Protein AF-A0A8T3P9P6-F1 (afdb_monomer_lite)

Foldseek 3Di:
DDDDDPVVVVVCVCVLLVQDDDQFDPDPVSLVVNQVSVVHADADPVPPPDGPSVVSNVND

Structure (mmCIF, N/CA/C/O backbone):
data_AF-A0A8T3P9P6-F1
#
_entry.id   AF-A0A8T3P9P6-F1
#
loop_
_atom_site.group_PDB
_atom_site.id
_atom_site.type_symbol
_atom_site.label_atom_id
_atom_site.label_alt_id
_atom_site.label_comp_id
_atom_site.label_asym_id
_atom_site.label_entity_id
_atom_site.label_seq_id
_atom_site.pdbx_PDB_ins_code
_atom_site.Cartn_x
_atom_site.Cartn_y
_atom_site.Cartn_z
_atom_site.occupancy
_atom_site.B_iso_or_equiv
_atom_site.auth_seq_id
_atom_site.auth_comp_id
_atom_site.auth_asym_id
_atom_site.auth_atom_id
_atom_site.pdbx_PDB_model_num
ATOM 1 N N . MET A 1 1 ? -21.225 15.815 13.369 1.00 72.56 1 MET A N 1
ATOM 2 C CA . MET A 1 1 ? -20.143 14.822 13.183 1.00 72.56 1 MET A CA 1
ATOM 3 C C . MET A 1 1 ? -20.803 13.456 13.085 1.00 72.56 1 MET A C 1
ATOM 5 O O . MET A 1 1 ? -21.613 13.156 13.951 1.00 72.56 1 MET A O 1
ATOM 9 N N . ALA A 1 2 ? -20.580 12.688 12.017 1.00 84.81 2 ALA A N 1
ATOM 10 C CA . ALA A 1 2 ? -21.206 11.370 11.894 1.00 84.81 2 ALA A CA 1
ATOM 11 C C . ALA A 1 2 ? -20.477 10.358 12.793 1.00 84.81 2 ALA A C 1
ATOM 13 O O . ALA A 1 2 ? -19.257 10.231 12.701 1.00 84.81 2 ALA A O 1
ATOM 14 N N . THR A 1 3 ? -21.210 9.643 13.648 1.00 95.19 3 THR A N 1
ATOM 15 C CA . THR A 1 3 ? -20.657 8.548 14.459 1.00 95.19 3 THR A CA 1
ATOM 16 C C . THR A 1 3 ? -20.704 7.253 13.655 1.00 95.19 3 THR A C 1
ATOM 18 O O . THR A 1 3 ? -21.746 6.900 13.106 1.00 95.19 3 THR A O 1
ATOM 21 N N . ILE A 1 4 ? -19.582 6.535 13.593 1.00 97.06 4 ILE A N 1
ATOM 22 C CA . ILE A 1 4 ? -19.467 5.243 12.907 1.00 97.06 4 ILE A CA 1
ATOM 23 C C . ILE A 1 4 ? -19.031 4.152 13.886 1.00 97.06 4 ILE A C 1
ATOM 25 O O . ILE A 1 4 ? -18.274 4.400 14.822 1.00 97.06 4 ILE A O 1
ATOM 29 N N . SER A 1 5 ? -19.482 2.923 13.651 1.00 97.88 5 SER A N 1
ATOM 30 C CA . SER A 1 5 ? -18.995 1.744 14.374 1.00 97.88 5 SER A CA 1
ATOM 31 C C . SER A 1 5 ? -17.540 1.421 14.015 1.00 97.88 5 SER A C 1
ATOM 33 O O . SER A 1 5 ? -17.061 1.741 12.923 1.00 97.88 5 SER A O 1
ATOM 35 N N . ILE A 1 6 ? -16.856 0.671 14.884 1.00 97.94 6 ILE A N 1
ATOM 36 C CA . ILE A 1 6 ? -15.500 0.151 14.625 1.00 97.94 6 ILE A CA 1
ATOM 37 C C . ILE A 1 6 ? -15.453 -0.667 13.324 1.00 97.94 6 ILE A C 1
ATOM 39 O O . ILE A 1 6 ? -14.495 -0.574 12.556 1.00 97.94 6 ILE A O 1
ATOM 43 N N . ALA A 1 7 ? -16.500 -1.444 13.033 1.00 98.12 7 ALA A N 1
ATOM 44 C CA . ALA A 1 7 ? -16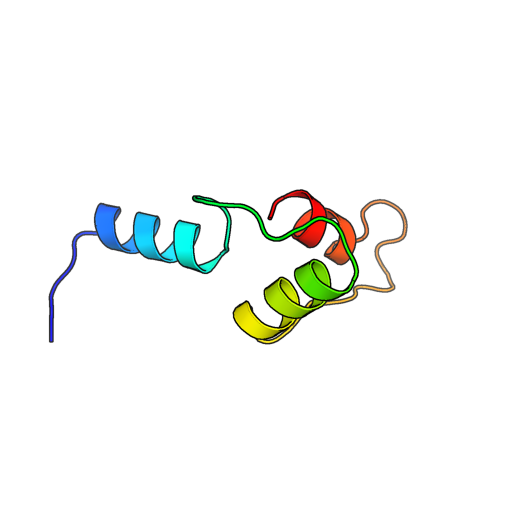.579 -2.231 11.805 1.00 98.12 7 ALA A CA 1
ATOM 45 C C . ALA A 1 7 ? -16.638 -1.344 10.548 1.00 98.12 7 ALA A C 1
ATOM 47 O O . ALA A 1 7 ? -15.996 -1.649 9.542 1.00 98.12 7 ALA A O 1
ATOM 48 N N . GLN A 1 8 ? -17.378 -0.233 10.601 1.00 97.81 8 GLN A N 1
ATOM 49 C CA . GLN A 1 8 ? -17.412 0.751 9.516 1.00 97.81 8 GLN A CA 1
ATOM 50 C C . GLN A 1 8 ? -16.065 1.462 9.374 1.00 97.81 8 GLN A C 1
ATOM 52 O O . GLN A 1 8 ? -15.557 1.548 8.258 1.00 97.81 8 GLN A O 1
ATOM 57 N N . ALA A 1 9 ? -15.453 1.884 10.483 1.00 97.69 9 ALA A N 1
ATOM 58 C CA . ALA A 1 9 ? -14.129 2.502 10.477 1.00 97.69 9 ALA A CA 1
ATOM 59 C C . ALA A 1 9 ? -13.075 1.581 9.838 1.00 97.69 9 ALA A C 1
ATOM 61 O O . ALA A 1 9 ? -12.324 2.012 8.966 1.00 97.69 9 ALA A O 1
ATOM 62 N N . ARG A 1 10 ? -13.079 0.283 10.176 1.00 97.75 10 ARG A N 1
ATOM 63 C CA . ARG A 1 10 ? -12.187 -0.712 9.560 1.00 97.75 10 ARG A CA 1
ATOM 64 C C . ARG A 1 10 ? -12.411 -0.834 8.055 1.00 97.75 10 ARG A C 1
ATOM 66 O O . ARG A 1 10 ? -11.444 -0.865 7.303 1.00 97.75 10 ARG A O 1
ATOM 73 N N . ARG A 1 11 ? -13.668 -0.886 7.599 1.00 97.38 11 ARG A N 1
ATOM 74 C CA . ARG A 1 11 ? -13.975 -0.933 6.158 1.00 97.38 11 ARG A CA 1
ATOM 75 C C . ARG A 1 11 ? -13.460 0.303 5.429 1.00 97.38 11 ARG A C 1
ATOM 77 O O . ARG A 1 11 ? -12.919 0.167 4.335 1.00 97.38 11 ARG A O 1
ATOM 84 N N . LEU A 1 12 ? -13.602 1.483 6.032 1.00 96.50 12 LEU A N 1
ATOM 85 C CA . LEU A 1 12 ? -13.059 2.722 5.477 1.00 96.50 12 LEU A CA 1
ATOM 86 C C . LEU A 1 12 ? -11.532 2.678 5.412 1.00 96.50 12 LEU A C 1
ATOM 88 O O . LEU A 1 12 ? -10.980 3.003 4.369 1.00 96.50 12 LEU A O 1
ATOM 92 N N . ALA A 1 13 ? -10.860 2.203 6.462 1.00 97.12 13 ALA A N 1
ATOM 93 C CA . ALA A 1 13 ? -9.404 2.071 6.479 1.00 97.12 13 ALA A CA 1
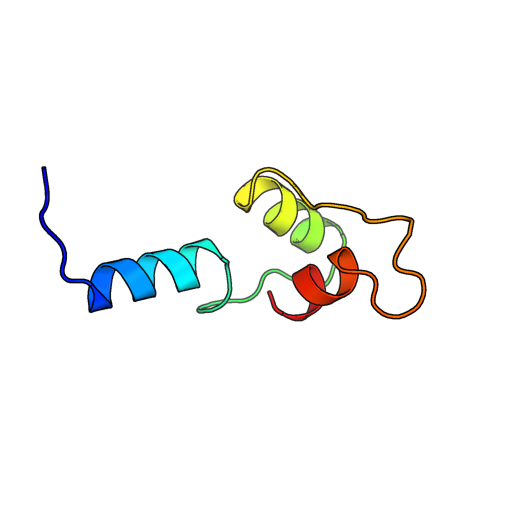ATOM 94 C C . ALA A 1 13 ? -8.890 1.097 5.402 1.00 97.12 13 ALA A C 1
ATOM 96 O O . ALA A 1 13 ? -7.978 1.432 4.655 1.00 97.12 13 ALA A O 1
ATOM 97 N N . VAL A 1 14 ? -9.506 -0.084 5.266 1.00 97.19 14 VAL A N 1
ATOM 98 C CA . VAL A 1 14 ? -9.124 -1.089 4.253 1.00 97.19 14 VAL A CA 1
ATOM 99 C C . VAL A 1 14 ? -9.336 -0.554 2.834 1.00 97.19 14 VAL A C 1
ATOM 101 O O . VAL A 1 14 ? -8.447 -0.679 1.993 1.00 97.19 14 VAL A O 1
ATOM 104 N N . ARG A 1 15 ? -10.480 0.090 2.566 1.00 96.44 15 ARG A N 1
ATOM 105 C CA . ARG A 1 15 ? -10.742 0.725 1.263 1.00 96.44 15 ARG A CA 1
ATOM 106 C C . ARG A 1 15 ? -9.796 1.894 0.995 1.00 96.44 15 ARG A C 1
ATOM 108 O O . ARG A 1 15 ? -9.284 2.013 -0.109 1.00 96.44 15 ARG A O 1
ATOM 115 N N . GLY A 1 16 ? -9.536 2.727 2.002 1.00 95.94 16 GLY A N 1
ATOM 116 C CA . GLY A 1 16 ? -8.589 3.840 1.923 1.00 95.94 16 GLY A CA 1
ATOM 117 C C . GLY A 1 16 ? -7.157 3.378 1.658 1.00 95.94 16 GLY A C 1
ATOM 118 O O . GLY A 1 16 ? -6.419 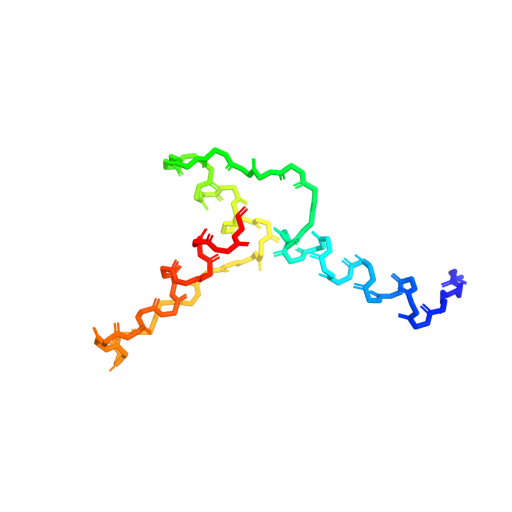4.071 0.974 1.00 95.94 16 GLY A O 1
ATOM 119 N N . ALA A 1 17 ? -6.790 2.178 2.109 1.00 95.75 17 ALA A N 1
ATOM 120 C CA . ALA A 1 17 ? -5.506 1.545 1.820 1.00 95.75 17 ALA A CA 1
ATOM 121 C C . ALA A 1 17 ? -5.457 0.807 0.465 1.00 95.75 17 ALA A C 1
ATOM 123 O O . ALA A 1 17 ? -4.468 0.115 0.207 1.00 95.75 17 ALA A O 1
ATOM 124 N N . LEU A 1 18 ? -6.513 0.916 -0.357 1.00 96.69 18 LEU A N 1
ATOM 125 C CA . LEU A 1 18 ? -6.695 0.218 -1.637 1.00 96.69 18 LEU A CA 1
ATOM 126 C C . LEU A 1 18 ? -6.598 -1.316 -1.524 1.00 96.69 18 LEU A C 1
ATOM 128 O O . LEU A 1 18 ? -6.231 -2.000 -2.467 1.00 96.69 18 LEU A O 1
ATOM 132 N N . LEU A 1 19 ? -6.950 -1.868 -0.359 1.00 96.75 19 LEU A N 1
ATOM 133 C CA . LEU A 1 19 ? -6.940 -3.313 -0.089 1.00 96.75 19 LEU A CA 1
ATOM 134 C C . LEU A 1 19 ? -8.293 -3.987 -0.372 1.00 96.75 19 LEU A C 1
ATOM 136 O O . LEU A 1 19 ? -8.488 -5.162 -0.065 1.00 96.75 19 LEU A O 1
ATOM 140 N N . ALA A 1 20 ? -9.260 -3.235 -0.897 1.00 95.62 20 ALA A N 1
ATOM 141 C CA . ALA A 1 20 ? -10.574 -3.730 -1.277 1.00 95.62 20 ALA A CA 1
ATOM 142 C C . ALA A 1 20 ? -11.160 -2.885 -2.413 1.00 95.62 20 ALA A C 1
ATOM 144 O O . ALA A 1 20 ? -11.012 -1.663 -2.419 1.00 95.62 20 ALA A O 1
ATOM 145 N N . GLY A 1 21 ? -11.912 -3.530 -3.307 1.00 90.75 21 GLY A N 1
ATOM 146 C CA . GLY A 1 21 ? -12.505 -2.897 -4.487 1.00 90.75 21 GLY A CA 1
ATOM 147 C C . GLY A 1 21 ? -11.668 -3.106 -5.756 1.00 90.75 21 GLY A C 1
ATOM 148 O O . GLY A 1 21 ? -10.818 -3.997 -5.780 1.00 90.75 21 GLY A O 1
ATOM 149 N N . PRO A 1 22 ? -11.938 -2.331 -6.822 1.00 92.88 22 PRO A N 1
ATOM 150 C CA . PRO A 1 22 ? -11.184 -2.407 -8.068 1.00 92.88 22 PRO A CA 1
ATOM 151 C C . PRO A 1 22 ? -9.713 -2.052 -7.854 1.00 92.88 22 PRO A C 1
ATOM 153 O O . PRO A 1 22 ? -9.400 -1.067 -7.183 1.00 92.88 22 PRO A O 1
ATOM 156 N N . ARG A 1 23 ? -8.825 -2.849 -8.448 1.00 92.75 23 ARG A N 1
ATOM 157 C CA . ARG A 1 23 ? -7.384 -2.609 -8.406 1.00 92.75 23 ARG A CA 1
ATOM 158 C C . ARG A 1 23 ? -6.986 -1.613 -9.496 1.00 92.75 23 ARG A C 1
ATOM 160 O O . ARG A 1 23 ? -7.507 -1.724 -10.610 1.00 92.75 23 ARG A O 1
ATOM 167 N N . PRO A 1 24 ? -6.087 -0.659 -9.212 1.00 94.81 24 PRO A N 1
ATOM 168 C CA . PRO A 1 24 ? -5.453 0.145 -10.250 1.00 94.81 24 PRO A CA 1
ATOM 169 C C . PRO A 1 24 ? -4.735 -0.745 -11.281 1.00 94.81 24 PRO A C 1
ATOM 171 O O . PRO A 1 24 ? -4.341 -1.867 -10.952 1.00 94.81 24 PRO A O 1
ATOM 174 N N . PRO A 1 25 ? -4.558 -0.274 -12.526 1.00 95.50 25 PRO A N 1
ATOM 175 C CA . PRO A 1 25 ? -3.826 -1.031 -13.534 1.00 95.50 25 PRO A CA 1
ATOM 176 C C . PRO A 1 25 ? -2.373 -1.274 -13.097 1.00 95.50 25 PRO A C 1
ATOM 178 O O . PRO A 1 25 ? -1.761 -0.455 -12.414 1.00 95.50 25 PRO A O 1
ATOM 181 N N . ALA A 1 26 ? -1.811 -2.417 -13.491 1.00 94.81 26 ALA A N 1
ATOM 182 C CA . ALA A 1 26 ? -0.444 -2.813 -13.146 1.00 94.81 26 ALA A CA 1
ATOM 183 C C . ALA A 1 26 ? 0.592 -2.187 -14.101 1.00 94.81 26 ALA A C 1
ATOM 185 O O . ALA A 1 26 ? 1.447 -2.876 -14.656 1.00 94.81 26 ALA A O 1
ATOM 186 N N . ASP A 1 27 ? 0.482 -0.880 -14.313 1.00 97.31 27 ASP A N 1
ATOM 187 C CA . ASP A 1 27 ? 1.356 -0.079 -15.163 1.00 97.31 27 ASP A CA 1
ATOM 188 C C . ASP A 1 27 ? 1.891 1.149 -14.405 1.00 97.31 27 ASP A C 1
ATOM 190 O O . ASP A 1 27 ? 1.620 1.360 -13.219 1.00 97.31 27 ASP A O 1
ATOM 194 N N . ALA A 1 28 ? 2.704 1.959 -15.085 1.00 97.25 28 ALA A N 1
ATOM 195 C CA . ALA A 1 28 ? 3.299 3.148 -14.486 1.00 97.25 28 ALA A CA 1
ATOM 196 C C . ALA A 1 28 ? 2.243 4.165 -14.012 1.00 97.25 28 ALA A C 1
ATOM 198 O O . ALA A 1 28 ? 2.432 4.807 -12.975 1.00 97.25 28 ALA A O 1
ATOM 199 N N . GLU A 1 29 ? 1.124 4.306 -14.727 1.00 97.88 29 GLU A N 1
ATOM 200 C CA . GLU A 1 29 ? 0.066 5.242 -14.347 1.00 97.88 29 GLU A CA 1
ATOM 201 C C . GLU A 1 29 ? -0.676 4.774 -13.096 1.00 97.88 29 GLU A C 1
ATOM 203 O O . GLU A 1 29 ? -0.908 5.576 -12.184 1.00 97.88 29 GLU A O 1
ATOM 208 N N . GLY A 1 30 ? -0.987 3.479 -13.011 1.00 96.94 30 GLY A N 1
ATOM 209 C CA . GLY A 1 30 ? -1.614 2.866 -11.849 1.00 96.94 30 GLY A CA 1
ATOM 210 C C . GLY A 1 30 ? -0.723 2.910 -10.611 1.00 96.94 30 GLY A C 1
ATOM 211 O O . GLY A 1 30 ? -1.202 3.278 -9.536 1.00 96.94 30 GLY A O 1
ATOM 212 N N . ILE A 1 31 ? 0.586 2.672 -10.758 1.00 96.88 31 ILE A N 1
ATOM 213 C CA . ILE A 1 31 ? 1.560 2.880 -9.672 1.00 96.88 31 ILE A CA 1
ATOM 214 C C . ILE A 1 31 ? 1.484 4.324 -9.169 1.00 96.88 31 ILE A C 1
ATOM 216 O O . ILE A 1 31 ? 1.329 4.562 -7.969 1.00 96.88 31 ILE A O 1
ATOM 220 N N . MET A 1 32 ? 1.533 5.307 -10.069 1.00 97.44 32 MET A N 1
ATOM 221 C CA . MET A 1 32 ? 1.473 6.714 -9.674 1.00 97.44 32 MET A CA 1
ATOM 222 C C . MET A 1 32 ? 0.117 7.107 -9.073 1.00 97.44 32 MET A C 1
ATOM 224 O O . MET A 1 32 ? 0.065 7.978 -8.202 1.00 97.44 32 MET A O 1
ATOM 228 N N . ALA A 1 33 ? -0.979 6.463 -9.483 1.00 96.62 33 ALA A N 1
ATOM 229 C CA . ALA A 1 33 ? -2.288 6.641 -8.863 1.00 96.62 33 ALA A CA 1
ATOM 230 C C . ALA A 1 33 ? -2.301 6.142 -7.409 1.00 96.62 33 ALA A C 1
ATOM 232 O O . ALA A 1 33 ? -2.767 6.870 -6.531 1.00 96.62 33 ALA A O 1
ATOM 233 N N . VAL A 1 34 ? -1.721 4.966 -7.134 1.00 96.88 34 VAL A N 1
ATOM 234 C CA . VAL A 1 34 ? -1.562 4.435 -5.767 1.00 96.88 34 VAL A CA 1
ATOM 235 C C . VAL A 1 34 ? -0.732 5.387 -4.906 1.00 96.88 34 VAL A C 1
ATOM 237 O O . VAL A 1 34 ? -1.157 5.746 -3.809 1.00 96.88 34 VAL A O 1
ATOM 240 N N . VAL A 1 35 ? 0.423 5.839 -5.407 1.00 96.62 35 VAL A N 1
ATOM 241 C CA . VAL A 1 35 ? 1.320 6.746 -4.667 1.00 96.62 35 VAL A CA 1
ATOM 242 C C . VAL A 1 35 ? 0.611 8.053 -4.309 1.00 96.62 35 VAL A C 1
ATOM 244 O O . VAL A 1 35 ? 0.676 8.485 -3.159 1.00 96.62 35 VAL A O 1
ATOM 247 N N . ARG A 1 36 ? -0.107 8.668 -5.261 1.00 96.81 36 ARG A N 1
ATOM 248 C CA . ARG A 1 36 ? -0.872 9.902 -5.013 1.00 96.81 36 ARG A CA 1
ATOM 249 C C . ARG A 1 36 ? -1.988 9.698 -3.992 1.00 96.81 36 ARG A C 1
ATOM 251 O O . ARG A 1 36 ? -2.164 10.544 -3.124 1.00 96.81 36 ARG A O 1
ATOM 258 N N . HIS A 1 37 ? -2.717 8.585 -4.079 1.00 96.69 37 HIS A N 1
ATOM 259 C CA . HIS A 1 37 ? -3.816 8.274 -3.161 1.00 96.69 37 HIS A CA 1
ATOM 260 C C . HIS A 1 37 ? -3.332 8.064 -1.720 1.00 96.69 37 HIS A C 1
ATOM 262 O O . HIS A 1 37 ? -3.967 8.537 -0.782 1.00 96.69 37 HIS A O 1
ATOM 268 N N . LEU A 1 38 ? -2.192 7.391 -1.537 1.00 95.25 38 LEU A N 1
ATOM 269 C CA . LEU A 1 38 ? -1.599 7.155 -0.214 1.00 95.25 38 LEU A CA 1
ATOM 270 C C . LEU A 1 38 ? -0.799 8.356 0.323 1.00 95.25 38 LEU A C 1
ATOM 272 O O . LEU A 1 38 ? -0.388 8.343 1.480 1.00 95.25 38 LEU A O 1
ATOM 276 N N . GLY A 1 39 ? -0.564 9.381 -0.502 1.00 96.38 39 GLY A N 1
ATOM 277 C CA . GLY A 1 39 ? 0.249 10.555 -0.164 1.00 96.38 39 GLY A CA 1
ATOM 278 C C . GLY A 1 39 ? 1.764 10.327 -0.250 1.00 96.38 39 GLY A C 1
ATOM 279 O O . GLY A 1 39 ? 2.535 11.261 -0.051 1.00 96.38 39 GLY A O 1
ATOM 280 N N . GLY A 1 40 ? 2.202 9.108 -0.568 1.00 94.94 40 GLY A N 1
ATOM 281 C CA . GLY A 1 40 ? 3.606 8.740 -0.715 1.00 94.94 40 GLY A CA 1
ATOM 282 C C . GLY A 1 40 ? 3.821 7.230 -0.647 1.00 94.94 40 GLY A C 1
ATOM 283 O O . GLY A 1 40 ? 2.965 6.477 -0.182 1.00 94.94 40 GLY A O 1
ATOM 284 N N . LEU A 1 41 ? 4.987 6.781 -1.108 1.00 93.12 41 LEU A N 1
ATOM 285 C CA . LEU A 1 41 ? 5.428 5.393 -0.994 1.00 93.12 41 LEU A CA 1
ATOM 286 C C . LEU A 1 41 ? 6.833 5.370 -0.404 1.00 93.12 41 LEU A C 1
ATOM 288 O O . LEU A 1 41 ? 7.768 5.912 -0.990 1.00 93.12 41 LEU A O 1
ATOM 292 N N . GLN A 1 42 ? 6.980 4.749 0.764 1.00 90.06 42 GLN A N 1
ATOM 293 C CA . GLN A 1 42 ? 8.276 4.651 1.419 1.00 90.06 42 GLN A C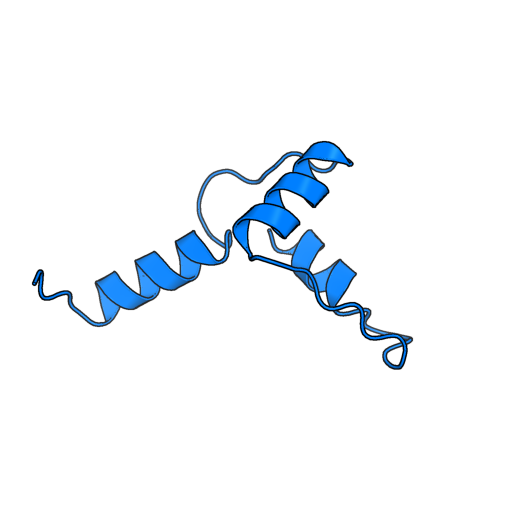A 1
ATOM 294 C C . GLN A 1 42 ? 9.175 3.670 0.667 1.00 90.06 42 GLN A C 1
ATOM 296 O O . GLN A 1 42 ? 8.879 2.478 0.552 1.00 90.06 42 GLN A O 1
ATOM 301 N N . ILE A 1 43 ? 10.313 4.180 0.209 1.00 90.06 43 ILE A N 1
ATOM 302 C CA . ILE A 1 43 ? 11.403 3.374 -0.323 1.00 90.06 43 ILE A CA 1
ATOM 303 C C . ILE A 1 43 ? 12.390 3.160 0.818 1.00 90.06 43 ILE A C 1
ATOM 305 O O . ILE A 1 43 ? 12.989 4.108 1.315 1.00 90.06 43 ILE A O 1
ATOM 309 N N . ASP A 1 44 ? 12.525 1.909 1.248 1.00 86.38 44 ASP A N 1
ATOM 310 C CA . ASP A 1 44 ? 13.509 1.510 2.248 1.00 86.38 44 ASP A CA 1
ATOM 311 C C . ASP A 1 44 ? 14.730 0.900 1.540 1.00 86.38 44 ASP A C 1
ATOM 313 O O . ASP A 1 44 ? 14.632 -0.221 1.030 1.00 86.38 44 ASP A O 1
ATOM 317 N N . PRO A 1 45 ? 15.863 1.622 1.461 1.00 81.19 45 PRO A N 1
ATOM 318 C CA . PRO A 1 45 ? 17.060 1.134 0.785 1.00 81.19 45 PRO A CA 1
ATOM 319 C C . PRO A 1 45 ? 17.804 0.057 1.588 1.00 81.19 45 PRO A C 1
ATOM 321 O O . PRO A 1 45 ? 18.668 -0.617 1.034 1.00 81.19 45 PRO A O 1
ATOM 324 N N . THR A 1 46 ? 17.488 -0.122 2.874 1.00 87.06 46 THR A N 1
ATOM 325 C CA . THR A 1 46 ? 18.176 -1.082 3.753 1.00 87.06 46 THR A CA 1
ATOM 326 C C . THR A 1 46 ? 17.580 -2.487 3.669 1.00 87.06 46 THR A C 1
ATOM 328 O O . THR A 1 46 ? 18.261 -3.474 3.950 1.00 87.06 46 THR A O 1
ATOM 331 N N . ARG A 1 47 ? 16.329 -2.611 3.208 1.00 81.00 47 ARG A N 1
ATOM 332 C CA . ARG A 1 47 ? 15.653 -3.902 3.015 1.00 81.00 47 ARG A CA 1
ATOM 333 C C . ARG A 1 47 ? 15.936 -4.477 1.633 1.00 81.00 47 ARG A C 1
ATOM 335 O O . ARG A 1 47 ? 15.189 -4.266 0.678 1.00 81.00 47 ARG A O 1
ATOM 342 N N . ALA A 1 48 ? 17.031 -5.227 1.540 1.00 75.12 48 ALA A N 1
ATOM 343 C CA . ALA A 1 48 ? 17.486 -5.832 0.289 1.00 75.12 48 ALA A CA 1
ATOM 344 C C . ALA A 1 48 ? 16.639 -7.037 -0.175 1.00 75.12 48 ALA A C 1
ATOM 346 O O . ALA A 1 48 ? 16.515 -7.251 -1.381 1.00 75.12 48 ALA A O 1
ATOM 347 N N . VAL A 1 49 ? 16.060 -7.807 0.758 1.00 73.75 49 VAL A N 1
ATOM 348 C CA . VAL A 1 49 ? 15.322 -9.055 0.467 1.00 73.75 49 VAL A CA 1
ATOM 349 C C . VAL A 1 49 ? 13.832 -8.779 0.250 1.00 73.75 49 VAL A C 1
ATOM 351 O O . VAL A 1 49 ? 13.298 -9.088 -0.813 1.00 73.75 49 VAL A O 1
ATOM 354 N N . GLU A 1 50 ? 13.173 -8.111 1.198 1.00 79.19 50 GLU A N 1
ATOM 355 C CA . GLU A 1 50 ? 11.771 -7.698 1.078 1.00 79.19 50 GLU A CA 1
ATOM 356 C C . GLU A 1 50 ? 11.620 -6.178 0.938 1.00 79.19 50 GLU A C 1
ATOM 358 O O . GLU A 1 50 ? 11.346 -5.442 1.886 1.00 79.19 50 GLU A O 1
ATOM 363 N N . ARG A 1 51 ? 11.782 -5.692 -0.296 1.00 86.44 51 ARG A N 1
ATOM 364 C CA . ARG A 1 51 ? 11.571 -4.279 -0.632 1.00 86.44 51 ARG A CA 1
ATOM 365 C C . ARG A 1 51 ? 10.120 -3.880 -0.352 1.00 86.44 51 ARG A C 1
ATOM 367 O O . ARG A 1 51 ? 9.223 -4.191 -1.137 1.00 86.44 51 ARG A O 1
ATOM 374 N N . THR A 1 52 ? 9.892 -3.147 0.738 1.00 88.31 52 THR A N 1
ATOM 375 C CA . THR A 1 52 ? 8.551 -2.765 1.218 1.00 88.31 52 THR A CA 1
ATOM 376 C C . THR A 1 52 ? 7.691 -2.113 0.133 1.00 88.31 52 THR A C 1
ATOM 378 O O . THR A 1 52 ? 6.510 -2.427 0.017 1.00 88.31 52 THR A O 1
ATOM 381 N N . HIS A 1 53 ? 8.280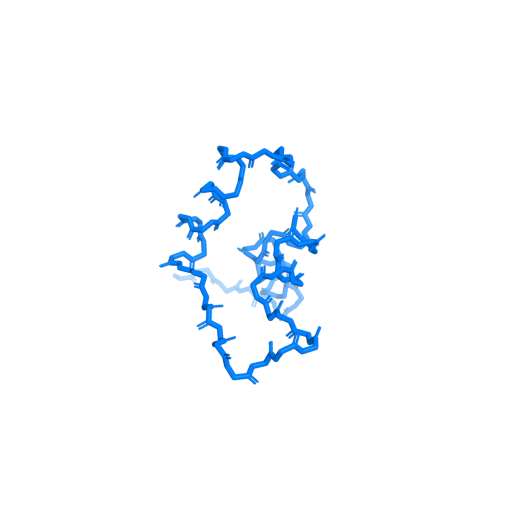 -1.260 -0.710 1.00 91.38 53 HIS A N 1
ATOM 382 C CA . HIS A 1 53 ? 7.560 -0.590 -1.795 1.00 91.38 53 HIS A CA 1
ATOM 383 C C . HIS A 1 53 ? 6.994 -1.570 -2.837 1.00 91.38 53 HIS A C 1
ATOM 385 O O . HIS A 1 53 ? 5.895 -1.347 -3.337 1.00 91.38 53 HIS A O 1
ATOM 391 N N . LEU A 1 54 ? 7.684 -2.682 -3.116 1.00 92.44 54 LEU A N 1
ATOM 392 C CA . LEU A 1 54 ? 7.180 -3.719 -4.021 1.00 92.44 54 LEU A CA 1
ATOM 393 C C . LEU A 1 54 ? 6.025 -4.495 -3.388 1.00 92.44 54 LEU A C 1
ATOM 395 O O . LEU A 1 54 ? 5.041 -4.774 -4.062 1.00 92.44 54 LEU A O 1
ATOM 399 N N . LEU A 1 55 ? 6.106 -4.801 -2.089 1.00 93.06 55 LEU A N 1
ATOM 400 C CA . LEU A 1 55 ? 5.028 -5.495 -1.376 1.00 93.06 55 LEU A CA 1
ATOM 401 C C . LEU A 1 55 ? 3.762 -4.640 -1.272 1.00 93.06 55 LEU A C 1
ATOM 403 O O . LEU A 1 55 ? 2.653 -5.157 -1.422 1.00 93.06 55 LEU A O 1
ATOM 407 N N . VAL A 1 56 ? 3.918 -3.334 -1.036 1.00 94.38 56 VAL A N 1
ATOM 408 C CA . VAL A 1 56 ? 2.797 -2.387 -1.039 1.00 94.38 56 VAL A CA 1
ATOM 409 C C . VAL A 1 56 ? 2.146 -2.367 -2.419 1.00 94.38 56 VAL A C 1
ATOM 411 O O . VAL A 1 56 ? 0.952 -2.629 -2.501 1.00 94.38 56 VAL A O 1
ATOM 414 N N . LEU A 1 57 ? 2.906 -2.155 -3.496 1.00 94.69 57 LEU A N 1
ATOM 415 C CA . LEU A 1 57 ? 2.347 -2.145 -4.854 1.00 94.69 57 LEU A CA 1
ATOM 416 C C . LEU A 1 57 ? 1.725 -3.494 -5.246 1.00 94.69 57 LEU A C 1
ATOM 418 O O . LEU A 1 57 ? 0.668 -3.517 -5.856 1.00 94.69 57 LEU A O 1
ATOM 422 N N . TRP A 1 58 ? 2.317 -4.622 -4.848 1.00 93.75 58 TRP A N 1
ATOM 423 C CA . TRP A 1 58 ? 1.782 -5.952 -5.158 1.00 93.75 58 TRP A CA 1
ATOM 424 C C . TRP A 1 58 ? 0.418 -6.235 -4.515 1.00 93.75 58 TRP A C 1
ATOM 426 O O . TRP A 1 58 ? -0.383 -7.000 -5.053 1.00 93.75 58 TRP A O 1
ATOM 436 N N . SER A 1 59 ? 0.138 -5.650 -3.353 1.00 93.75 59 SER A N 1
ATOM 437 C CA . SER A 1 59 ? -1.079 -5.939 -2.582 1.00 93.75 59 SER A CA 1
ATOM 438 C C . SER A 1 59 ? -2.243 -4.986 -2.872 1.00 93.75 59 SER A C 1
ATOM 440 O O . SER A 1 59 ? -3.326 -5.195 -2.327 1.00 93.75 59 SER A O 1
A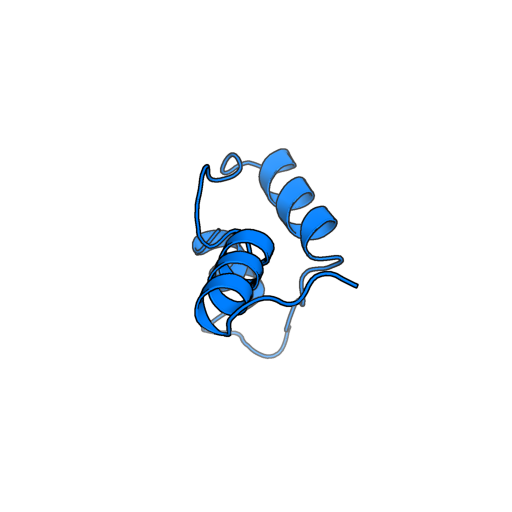TOM 442 N N . ARG A 1 60 ? -2.029 -3.957 -3.698 1.00 93.62 60 ARG A N 1
ATOM 443 C CA . ARG A 1 60 ? -3.025 -2.958 -4.117 1.00 93.62 60 ARG A CA 1
ATOM 444 C C . ARG A 1 60 ? -3.285 -3.103 -5.610 1.00 93.62 60 ARG A C 1
ATOM 446 O O . ARG A 1 60 ? -4.459 -3.065 -6.022 1.00 93.62 60 ARG A O 1
#

Sequence (60 aa):
MATISIAQARRLAVRGALLAGPRPPADAEGIMAVVRHLGGLQIDPTRAVERTHLLVLWSR

Secondary structure (DSSP, 8-state):
-----HHHHHHHHHHHTT-SSSPPPSSHHHHHHHHHHHT-----SS-SSS-HHHHHHHH-

Radius of gyration: 13.95 Å; chains: 1; bounding box: 39×24×30 Å

pLDDT: mean 92.94, std 6.23, range [72.56, 98.12]